Protein AF-A0A966C125-F1 (afdb_monomer)

pLDDT: mean 87.72, std 13.94, range [41.06, 98.06]

Structure (mmCIF, N/CA/C/O backbone):
data_AF-A0A966C125-F1
#
_entry.id   AF-A0A966C125-F1
#
loop_
_atom_site.group_PDB
_atom_site.id
_atom_site.type_symbol
_atom_site.label_atom_id
_atom_site.label_alt_id
_atom_site.label_comp_id
_atom_site.label_asym_id
_atom_site.label_entity_id
_atom_site.label_seq_id
_atom_site.pdbx_PDB_ins_code
_atom_site.Cartn_x
_atom_site.Cartn_y
_atom_site.Cartn_z
_atom_site.occupancy
_atom_site.B_iso_or_equiv
_atom_site.auth_seq_id
_atom_site.auth_comp_id
_atom_site.auth_asym_id
_atom_site.auth_atom_id
_atom_site.pdbx_PDB_model_num
ATOM 1 N N . MET A 1 1 ? 47.214 38.834 -106.814 1.00 45.50 1 MET A N 1
ATOM 2 C CA . MET A 1 1 ? 46.879 38.468 -105.419 1.00 45.50 1 MET A CA 1
ATOM 3 C C . MET A 1 1 ? 46.925 36.946 -105.311 1.00 45.50 1 MET A C 1
ATOM 5 O O . MET A 1 1 ? 45.924 36.281 -105.116 1.00 45.50 1 MET A O 1
ATOM 9 N N . LEU A 1 2 ? 48.114 36.415 -105.597 1.00 45.44 2 LEU A N 1
ATOM 10 C CA . LEU A 1 2 ? 48.392 35.058 -106.087 1.00 45.44 2 LEU A CA 1
ATOM 11 C C . LEU A 1 2 ? 49.325 34.324 -105.098 1.00 45.44 2 LEU A C 1
ATOM 13 O O . LEU A 1 2 ? 50.135 33.503 -105.500 1.00 45.44 2 LEU A O 1
ATOM 17 N N . LEU A 1 3 ? 49.270 34.689 -103.809 1.00 48.91 3 LEU A N 1
ATOM 18 C CA . LEU A 1 3 ? 50.305 34.348 -102.818 1.00 48.91 3 LEU A CA 1
ATOM 19 C C . LEU A 1 3 ? 49.778 33.785 -101.487 1.00 48.91 3 LEU A C 1
ATOM 21 O O . LEU A 1 3 ? 50.555 33.602 -100.562 1.00 48.91 3 LEU A O 1
ATOM 25 N N . THR A 1 4 ? 48.489 33.459 -101.383 1.00 49.56 4 THR A N 1
ATOM 26 C CA . THR A 1 4 ? 47.923 32.820 -100.174 1.00 49.56 4 THR A CA 1
ATOM 27 C C . THR A 1 4 ? 47.224 31.486 -100.445 1.00 49.56 4 THR A C 1
ATOM 29 O O . THR A 1 4 ? 46.726 30.867 -99.516 1.00 49.56 4 THR A O 1
ATOM 32 N N . MET A 1 5 ? 47.271 30.988 -101.687 1.00 46.25 5 MET A N 1
ATOM 33 C CA . MET A 1 5 ? 46.797 29.648 -102.076 1.00 46.25 5 MET A CA 1
ATOM 34 C C . MET A 1 5 ? 47.857 28.533 -101.923 1.00 46.25 5 MET A C 1
ATOM 36 O O . MET A 1 5 ? 47.759 27.505 -102.581 1.00 46.25 5 MET A O 1
ATOM 40 N N . LEU A 1 6 ? 48.897 28.711 -101.095 1.00 43.47 6 LEU A N 1
ATOM 41 C CA . LEU A 1 6 ? 50.056 27.797 -101.071 1.00 43.47 6 LEU A CA 1
ATOM 42 C C . LEU A 1 6 ? 50.503 27.343 -99.669 1.00 43.47 6 LEU A C 1
ATOM 44 O O . LEU A 1 6 ? 51.686 27.113 -99.445 1.00 43.47 6 LEU A O 1
ATOM 48 N N . ALA A 1 7 ? 49.571 27.205 -98.721 1.00 41.06 7 ALA A N 1
ATOM 49 C CA . ALA A 1 7 ? 49.870 26.627 -97.401 1.00 41.06 7 ALA A CA 1
ATOM 50 C C . ALA A 1 7 ? 48.824 25.608 -96.903 1.00 41.06 7 ALA A C 1
ATOM 52 O O . ALA A 1 7 ? 48.831 25.237 -95.733 1.00 41.06 7 ALA A O 1
ATOM 53 N N . GLU A 1 8 ? 47.950 25.120 -97.785 1.00 48.50 8 GLU A N 1
ATOM 54 C CA . GLU A 1 8 ? 47.204 23.875 -97.575 1.00 48.50 8 GLU A CA 1
ATOM 55 C C . GLU A 1 8 ? 48.034 22.741 -98.185 1.00 48.50 8 GLU A C 1
ATOM 57 O O . GLU A 1 8 ? 48.211 22.700 -99.399 1.00 48.50 8 GLU A O 1
ATOM 62 N N . GLY A 1 9 ? 48.587 21.840 -97.366 1.00 44.16 9 GLY A N 1
ATOM 63 C CA . GLY A 1 9 ? 49.199 20.608 -97.891 1.00 44.16 9 GLY A CA 1
ATOM 64 C C . GLY A 1 9 ? 50.618 20.272 -97.436 1.00 44.16 9 GLY A C 1
ATOM 65 O O . GLY A 1 9 ? 51.389 19.720 -98.214 1.00 44.16 9 GLY A O 1
ATOM 66 N N . ALA A 1 10 ? 50.962 20.523 -96.177 1.00 44.19 10 ALA A N 1
ATOM 67 C CA . ALA A 1 10 ? 51.990 19.729 -95.511 1.00 44.19 10 ALA A CA 1
ATOM 68 C C . ALA A 1 10 ? 51.427 19.253 -94.173 1.00 44.19 10 ALA A C 1
ATOM 70 O O . ALA A 1 10 ? 51.762 19.787 -93.117 1.00 44.19 10 ALA A O 1
ATOM 71 N N . GLU A 1 11 ? 50.526 18.265 -94.210 1.00 48.28 11 GLU A N 1
ATOM 72 C CA . GLU A 1 11 ? 50.288 17.491 -92.995 1.00 48.28 11 GLU A CA 1
ATOM 73 C C . GLU A 1 11 ? 51.623 16.844 -92.633 1.00 48.28 11 GLU A C 1
ATOM 75 O O . GLU A 1 11 ? 52.159 16.033 -93.390 1.00 48.28 11 GLU A O 1
ATOM 80 N N . ALA A 1 12 ? 52.203 17.268 -91.510 1.00 53.75 12 ALA A N 1
ATOM 81 C CA . ALA A 1 12 ? 53.410 16.673 -90.970 1.00 53.75 12 ALA A CA 1
ATOM 82 C C . ALA A 1 12 ? 53.119 15.197 -90.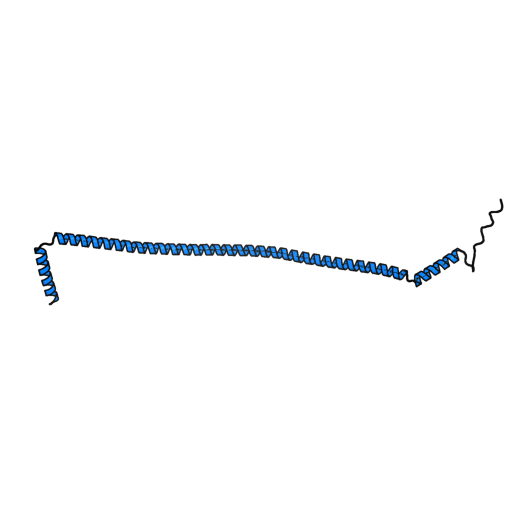669 1.00 53.75 12 ALA A C 1
ATOM 84 O O . ALA A 1 12 ? 52.576 14.857 -89.619 1.00 53.75 12 ALA A O 1
ATOM 85 N N . SER A 1 13 ? 53.437 14.324 -91.625 1.00 56.16 13 SER A N 1
ATOM 86 C CA . SER A 1 13 ? 53.381 12.883 -91.445 1.00 56.16 13 SER A CA 1
ATOM 87 C C . SER A 1 13 ? 54.758 12.388 -91.039 1.00 56.16 13 SER A C 1
ATOM 89 O O . SER A 1 13 ? 55.705 12.402 -91.825 1.00 56.16 13 SER A O 1
ATOM 91 N N . ALA A 1 14 ? 54.866 11.946 -89.792 1.00 58.53 14 ALA A N 1
ATOM 92 C CA . ALA A 1 14 ? 55.987 11.147 -89.329 1.00 58.53 14 ALA A CA 1
ATOM 93 C C . ALA A 1 14 ? 55.556 9.673 -89.370 1.00 58.53 14 ALA A C 1
ATOM 95 O O . ALA A 1 14 ? 54.523 9.318 -88.807 1.00 58.53 14 ALA A O 1
ATOM 96 N N . LEU A 1 15 ? 56.337 8.818 -90.045 1.00 60.44 15 LEU A N 1
ATOM 97 C CA . LEU A 1 15 ? 56.110 7.363 -90.121 1.00 60.44 15 LEU A CA 1
ATOM 98 C C . LEU A 1 15 ? 54.733 6.935 -90.691 1.00 60.44 15 LEU A C 1
ATOM 100 O O . LEU A 1 15 ? 54.178 5.925 -90.271 1.00 60.44 15 LEU A O 1
ATOM 104 N N . GLY A 1 16 ? 54.174 7.674 -91.658 1.00 67.88 16 GLY A N 1
ATOM 105 C CA . GLY A 1 16 ? 52.948 7.278 -92.377 1.00 67.88 16 GLY A CA 1
ATOM 106 C C . GLY A 1 16 ? 51.631 7.535 -91.634 1.00 67.88 16 GLY A C 1
ATOM 107 O O . GLY A 1 16 ? 50.567 7.185 -92.139 1.00 67.88 16 GLY A O 1
ATOM 108 N N . LEU A 1 17 ? 51.684 8.172 -90.462 1.00 69.44 17 LEU A N 1
ATOM 109 C CA . LEU A 1 17 ? 50.514 8.637 -89.714 1.00 69.44 17 LEU A CA 1
ATOM 110 C C . LEU A 1 17 ? 50.386 10.156 -89.855 1.00 69.44 17 LEU A C 1
ATOM 112 O O . LEU A 1 17 ? 51.395 10.861 -89.887 1.00 69.44 17 LEU A O 1
ATOM 116 N N . ASN A 1 18 ? 49.158 10.660 -89.963 1.00 78.06 18 ASN A N 1
ATOM 117 C CA . ASN A 1 18 ? 48.871 12.095 -89.917 1.00 78.06 18 ASN A CA 1
ATOM 118 C C . ASN A 1 18 ? 48.816 12.604 -88.463 1.00 78.06 18 ASN A C 1
ATOM 120 O O . ASN A 1 18 ? 48.921 11.824 -87.512 1.00 78.06 18 ASN A O 1
ATOM 124 N N . ALA A 1 19 ? 48.628 13.914 -88.275 1.00 77.19 19 ALA A N 1
ATOM 125 C CA . ALA A 1 19 ? 48.568 14.529 -86.946 1.00 77.19 19 ALA A CA 1
ATOM 126 C C . ALA A 1 19 ? 47.514 13.858 -86.040 1.00 77.19 19 ALA A C 1
ATOM 128 O O . ALA A 1 19 ? 47.783 13.561 -84.876 1.00 77.19 19 ALA A O 1
ATOM 129 N N . THR A 1 20 ? 46.341 13.531 -86.591 1.00 80.19 20 THR A N 1
ATOM 130 C CA . THR A 1 20 ? 45.268 12.809 -85.889 1.00 80.19 20 THR A CA 1
ATOM 131 C C . THR A 1 20 ? 45.676 11.386 -85.492 1.00 80.19 20 THR A C 1
ATOM 133 O O . THR A 1 20 ? 45.356 10.945 -84.389 1.00 80.19 20 THR A O 1
ATOM 136 N N . GLY A 1 21 ? 46.428 10.677 -86.339 1.00 81.12 21 GLY A N 1
ATOM 137 C CA . GLY A 1 21 ? 46.974 9.352 -86.037 1.00 81.12 21 GLY A CA 1
ATOM 138 C C . GLY A 1 21 ? 47.947 9.372 -84.858 1.00 81.12 21 GLY A C 1
ATOM 139 O O . GLY A 1 21 ? 47.908 8.482 -84.010 1.00 81.12 21 GLY A O 1
ATOM 140 N N . TRP A 1 22 ? 48.758 10.424 -84.733 1.00 82.00 22 TRP A N 1
ATOM 141 C CA . TRP A 1 22 ? 49.668 10.574 -83.594 1.00 82.00 22 TRP A CA 1
ATOM 142 C C . TRP A 1 22 ? 48.963 10.964 -82.290 1.00 82.00 22 TRP A C 1
ATOM 144 O O . TRP A 1 22 ? 49.322 10.456 -81.226 1.00 82.00 22 TRP A O 1
ATOM 154 N N . VAL A 1 23 ? 47.876 11.739 -82.363 1.00 84.50 23 VAL A N 1
ATOM 155 C CA . VAL A 1 23 ? 46.973 11.955 -81.215 1.00 84.50 23 VAL A CA 1
ATOM 156 C C . VAL A 1 23 ? 46.303 10.646 -80.780 1.00 84.50 23 VAL A C 1
ATOM 158 O O . VAL A 1 23 ? 46.220 10.373 -79.583 1.00 84.50 23 VAL A O 1
ATOM 161 N N . ALA A 1 24 ? 45.869 9.803 -81.723 1.00 84.50 24 ALA A N 1
ATOM 162 C CA . ALA A 1 24 ? 45.256 8.510 -81.415 1.00 84.50 24 ALA A CA 1
ATOM 163 C C . ALA A 1 24 ? 46.231 7.549 -80.710 1.00 84.50 24 ALA A C 1
ATOM 165 O O . ALA A 1 24 ? 45.845 6.889 -79.743 1.00 84.50 24 ALA A O 1
ATOM 166 N N . VAL A 1 25 ? 47.503 7.509 -81.125 1.00 85.62 25 VAL A N 1
ATOM 167 C CA . VAL A 1 25 ? 48.530 6.721 -80.420 1.00 85.62 25 VAL A CA 1
ATOM 168 C C . VAL A 1 25 ? 48.832 7.305 -79.039 1.00 85.62 25 VAL A C 1
ATOM 170 O O . VAL A 1 25 ? 48.938 6.546 -78.078 1.00 85.62 25 VAL A O 1
ATOM 173 N N . GLY A 1 26 ? 48.891 8.633 -78.900 1.00 86.25 26 GLY A N 1
ATOM 174 C CA . GLY A 1 26 ? 49.002 9.288 -77.594 1.00 86.25 26 GLY A CA 1
ATOM 175 C C . GLY A 1 26 ? 47.863 8.898 -76.645 1.00 86.25 26 GLY A C 1
ATOM 176 O O . GLY A 1 26 ? 48.113 8.515 -75.503 1.00 86.25 26 GLY A O 1
ATOM 177 N N . MET A 1 27 ? 46.619 8.894 -77.132 1.00 87.12 27 MET A N 1
ATOM 178 C CA . MET A 1 27 ? 45.450 8.428 -76.375 1.00 87.12 27 MET A CA 1
ATOM 179 C C . MET A 1 27 ? 45.539 6.944 -76.012 1.00 87.12 27 MET A C 1
ATOM 181 O O . MET A 1 27 ? 45.249 6.583 -74.875 1.00 87.12 27 MET A O 1
ATOM 185 N N . LEU A 1 28 ? 45.985 6.080 -76.927 1.00 88.31 28 LEU A N 1
ATOM 186 C CA . LEU A 1 28 ? 46.199 4.657 -76.641 1.00 88.31 28 LEU A CA 1
ATOM 187 C C . LEU A 1 28 ? 47.265 4.428 -75.566 1.00 88.31 28 LEU A C 1
ATOM 189 O O . LEU A 1 28 ? 47.070 3.578 -74.700 1.00 88.31 28 LEU A O 1
ATOM 193 N N . ILE A 1 29 ? 48.359 5.195 -75.577 1.00 88.19 29 ILE A N 1
ATOM 194 C CA . ILE A 1 29 ? 49.390 5.136 -74.531 1.00 88.19 29 ILE A CA 1
ATOM 195 C C . ILE A 1 29 ? 48.808 5.592 -73.188 1.00 88.19 29 ILE A C 1
ATOM 197 O O . ILE A 1 29 ? 49.018 4.920 -72.182 1.00 88.19 29 ILE A O 1
ATOM 201 N N . VAL A 1 30 ? 48.026 6.676 -73.158 1.00 86.69 30 VAL A N 1
ATOM 202 C CA . VAL A 1 30 ? 47.350 7.149 -71.937 1.00 86.69 30 VAL A CA 1
ATOM 203 C C . VAL A 1 30 ? 46.360 6.110 -71.407 1.00 86.69 30 VAL A C 1
ATOM 205 O O . VAL A 1 30 ? 46.389 5.810 -70.216 1.00 86.69 30 VAL A O 1
ATOM 208 N N . PHE A 1 31 ? 45.534 5.502 -72.262 1.00 87.25 31 PHE A N 1
ATOM 209 C CA . PHE A 1 31 ? 44.642 4.407 -71.866 1.00 87.25 31 PHE A CA 1
ATOM 210 C C . PHE A 1 31 ? 45.420 3.174 -71.394 1.00 87.25 31 PHE A C 1
ATOM 212 O O . PHE A 1 31 ? 45.046 2.568 -70.393 1.00 87.25 31 PHE A O 1
ATOM 219 N N . GLY A 1 32 ? 46.528 2.828 -72.051 1.00 86.88 32 GLY A N 1
ATOM 220 C CA . GLY A 1 32 ? 47.417 1.744 -71.635 1.00 86.88 32 GLY A CA 1
ATOM 221 C C . GLY A 1 32 ? 48.011 1.983 -70.247 1.00 86.88 32 GLY A C 1
ATOM 222 O O . GLY A 1 32 ? 47.955 1.099 -69.393 1.00 86.88 32 GLY A O 1
ATOM 223 N N . ILE A 1 33 ? 48.496 3.200 -69.979 1.00 85.88 33 ILE A N 1
ATOM 224 C CA . ILE A 1 33 ? 48.989 3.613 -68.658 1.00 85.88 33 ILE A CA 1
ATOM 225 C C . ILE A 1 33 ? 47.850 3.615 -67.635 1.00 85.88 33 ILE A C 1
ATOM 227 O O . ILE A 1 33 ? 48.042 3.145 -66.521 1.00 85.88 33 ILE A O 1
ATOM 231 N N . MET A 1 34 ? 46.654 4.080 -67.995 1.00 84.44 34 MET A N 1
ATOM 232 C CA . MET A 1 34 ? 45.483 4.114 -67.112 1.00 84.44 34 MET A CA 1
ATOM 233 C C . MET A 1 34 ? 45.012 2.707 -66.710 1.00 84.44 34 MET A C 1
ATOM 235 O O . MET A 1 34 ? 44.643 2.478 -65.554 1.00 84.44 34 MET A O 1
ATOM 239 N N . LEU A 1 35 ? 45.072 1.750 -67.641 1.00 84.31 35 LEU A N 1
ATOM 240 C CA . LEU A 1 35 ? 44.803 0.335 -67.386 1.00 84.31 35 LEU A CA 1
ATOM 241 C C . LEU A 1 35 ? 45.914 -0.307 -66.544 1.00 84.31 35 LEU A C 1
ATOM 243 O O . LEU A 1 35 ? 45.613 -1.034 -65.596 1.00 84.31 35 LEU A O 1
ATOM 247 N N . TRP A 1 36 ? 47.185 -0.001 -66.828 1.00 80.56 36 TRP A N 1
ATOM 248 C CA . TRP A 1 36 ? 48.321 -0.501 -66.046 1.00 80.56 36 TRP A CA 1
ATOM 249 C C . TRP A 1 36 ? 48.317 0.040 -64.608 1.00 80.56 36 TRP A C 1
ATOM 251 O O . TRP A 1 36 ? 48.506 -0.718 -63.658 1.00 80.56 36 TRP A O 1
ATOM 261 N N . ALA A 1 37 ? 47.977 1.320 -64.436 1.00 82.25 37 ALA A N 1
ATOM 262 C CA . ALA A 1 37 ? 47.783 1.991 -63.152 1.00 82.25 37 ALA A CA 1
ATOM 263 C C . ALA A 1 37 ? 46.472 1.601 -62.439 1.00 82.25 37 ALA A C 1
ATOM 265 O O . ALA A 1 37 ? 46.179 2.135 -61.371 1.00 82.25 37 ALA A O 1
ATOM 266 N N . LYS A 1 38 ? 45.676 0.673 -62.998 1.00 84.75 38 LYS A N 1
ATOM 267 C CA . LYS A 1 38 ? 44.432 0.144 -62.407 1.00 84.75 38 LYS A CA 1
ATOM 268 C C . LYS A 1 38 ? 43.404 1.211 -61.999 1.00 84.75 38 LYS A C 1
ATOM 270 O O . LYS A 1 38 ? 42.578 0.964 -61.121 1.00 84.75 38 LYS A O 1
ATOM 275 N N . VAL A 1 39 ? 43.378 2.362 -62.668 1.00 83.94 39 VAL A N 1
ATOM 276 C CA . VAL A 1 39 ? 42.395 3.430 -62.411 1.00 83.94 39 VAL A CA 1
ATOM 277 C C . VAL A 1 39 ? 40.940 2.921 -62.377 1.00 83.94 39 VAL A C 1
ATOM 279 O O . VAL A 1 39 ? 40.246 3.246 -61.412 1.00 83.94 39 VAL A O 1
ATOM 282 N N . PRO A 1 40 ? 40.460 2.066 -63.311 1.00 84.56 40 PRO A N 1
ATOM 283 C CA . PRO A 1 40 ? 39.096 1.531 -63.218 1.00 84.56 40 PRO A CA 1
ATOM 284 C C . PRO A 1 40 ? 38.853 0.670 -61.967 1.00 84.56 40 PRO A C 1
ATOM 286 O O . PRO A 1 40 ? 37.752 0.688 -61.423 1.00 84.56 40 PRO A O 1
ATOM 289 N N . GLY A 1 41 ? 39.871 -0.035 -61.463 1.00 87.81 41 GLY A N 1
ATOM 290 C CA . GLY A 1 41 ? 39.768 -0.818 -60.227 1.00 87.81 41 GLY A CA 1
ATOM 291 C C . GLY A 1 41 ? 39.674 0.053 -58.971 1.00 87.81 41 GLY A C 1
ATOM 292 O O . GLY A 1 41 ? 38.937 -0.282 -58.049 1.00 87.81 41 GLY A O 1
ATOM 293 N N . ILE A 1 42 ? 40.365 1.198 -58.948 1.00 86.56 42 ILE A N 1
ATOM 294 C CA . ILE A 1 42 ? 40.285 2.167 -57.841 1.00 86.56 42 ILE A CA 1
ATOM 295 C C . ILE A 1 42 ? 38.885 2.786 -57.777 1.00 86.56 42 ILE A C 1
ATOM 297 O O . ILE A 1 42 ? 38.301 2.870 -56.698 1.00 86.56 42 ILE A O 1
ATOM 301 N N . VAL A 1 43 ? 38.326 3.176 -58.927 1.00 87.56 43 VAL A N 1
ATOM 302 C CA . VAL A 1 43 ? 36.967 3.735 -59.006 1.00 87.56 43 VAL A CA 1
ATOM 303 C C . VAL A 1 43 ? 35.929 2.695 -58.578 1.00 87.56 43 VAL A C 1
ATOM 305 O O . VAL A 1 43 ? 35.089 3.000 -57.735 1.00 87.56 43 VAL A O 1
ATOM 308 N N . ALA A 1 44 ? 36.022 1.457 -59.075 1.00 89.00 44 ALA A N 1
ATOM 309 C CA . ALA A 1 44 ? 35.138 0.370 -58.651 1.00 89.00 44 ALA A CA 1
ATOM 310 C C . ALA A 1 44 ? 35.224 0.118 -57.134 1.00 89.00 44 ALA A C 1
ATOM 312 O O . ALA A 1 44 ? 34.197 0.093 -56.463 1.00 89.00 44 ALA A O 1
ATOM 313 N N . GLY A 1 45 ? 36.435 0.057 -56.569 1.00 92.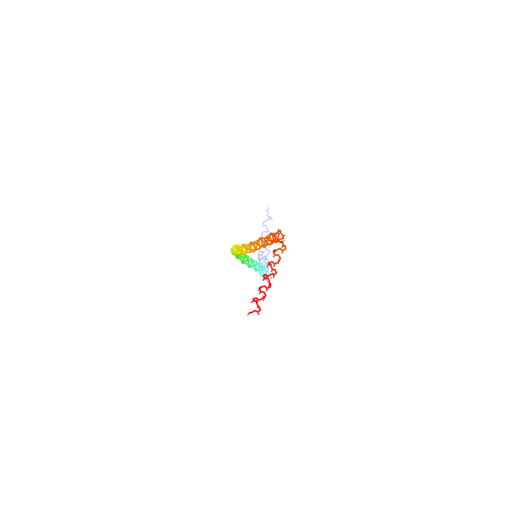25 45 GLY A N 1
ATOM 314 C CA . GLY A 1 45 ? 36.630 -0.126 -55.129 1.00 92.25 45 GLY A CA 1
ATOM 315 C C . GLY A 1 45 ? 36.070 1.018 -54.274 1.00 92.25 45 GLY A C 1
ATOM 316 O O . GLY A 1 45 ? 35.572 0.781 -53.174 1.00 92.25 45 GLY A O 1
ATOM 317 N N . MET A 1 46 ? 36.103 2.262 -54.765 1.00 91.19 46 MET A N 1
ATOM 318 C CA . MET A 1 46 ? 35.455 3.394 -54.091 1.00 91.19 46 MET A CA 1
ATOM 319 C C . MET A 1 46 ? 33.929 3.267 -54.091 1.00 91.19 46 MET A C 1
ATOM 321 O O . MET A 1 46 ? 33.306 3.522 -53.060 1.00 91.19 46 MET A O 1
ATOM 325 N N . LEU A 1 47 ? 33.334 2.857 -55.215 1.00 92.81 47 LEU A N 1
ATOM 326 C CA . LEU A 1 47 ? 31.893 2.615 -55.313 1.00 92.81 47 LEU A CA 1
ATOM 327 C C . LEU A 1 47 ? 31.470 1.453 -54.406 1.00 92.81 47 LEU A C 1
ATOM 329 O O . LEU A 1 47 ? 30.517 1.600 -53.645 1.00 92.81 47 LEU A O 1
ATOM 333 N N . ASP A 1 48 ? 32.213 0.345 -54.408 1.00 93.62 48 ASP A N 1
ATOM 334 C CA . ASP A 1 48 ? 31.953 -0.800 -53.529 1.00 93.62 48 ASP A CA 1
ATOM 335 C C . ASP A 1 48 ? 32.023 -0.406 -52.051 1.00 93.62 48 ASP A C 1
ATOM 337 O O . ASP A 1 48 ? 31.175 -0.814 -51.257 1.00 93.62 48 ASP A O 1
ATOM 341 N N . LYS A 1 49 ? 32.985 0.447 -51.675 1.00 95.19 49 LYS A N 1
ATOM 342 C CA . LYS A 1 49 ? 33.084 0.979 -50.312 1.00 95.19 49 LYS A CA 1
ATOM 343 C C . LYS A 1 49 ? 31.865 1.825 -49.940 1.00 95.19 49 LYS A C 1
ATOM 345 O O . LYS A 1 49 ? 31.348 1.674 -48.839 1.00 95.19 49 LYS A O 1
ATOM 350 N N . GLN A 1 50 ? 31.384 2.683 -50.840 1.00 94.44 50 GLN A N 1
ATOM 351 C CA . GLN A 1 50 ? 30.161 3.457 -50.598 1.00 94.44 50 GLN A CA 1
ATOM 352 C C . GLN A 1 50 ? 28.935 2.550 -50.459 1.00 94.44 50 GLN A C 1
ATOM 354 O O . GLN A 1 50 ? 28.132 2.747 -49.553 1.00 94.44 50 GLN A O 1
ATOM 359 N N . ILE A 1 51 ? 28.808 1.528 -51.307 1.00 95.19 51 ILE A N 1
ATOM 360 C CA . ILE A 1 51 ? 27.721 0.546 -51.221 1.00 95.19 51 ILE A CA 1
ATOM 361 C C . ILE A 1 51 ? 27.782 -0.207 -49.887 1.00 95.19 51 ILE A C 1
ATOM 363 O O . ILE A 1 51 ? 26.744 -0.416 -49.261 1.00 95.19 51 ILE A O 1
ATOM 367 N N . ALA A 1 52 ? 28.975 -0.602 -49.440 1.00 96.00 52 ALA A N 1
ATOM 368 C CA . ALA A 1 52 ? 29.167 -1.281 -48.163 1.00 96.00 52 ALA A CA 1
ATOM 369 C C . ALA A 1 52 ? 28.791 -0.390 -46.969 1.00 96.00 52 ALA A C 1
ATOM 371 O O . ALA A 1 52 ? 28.085 -0.855 -46.077 1.00 96.00 52 ALA A O 1
ATOM 372 N N . GLU A 1 53 ? 29.191 0.885 -46.974 1.00 95.62 53 GLU A N 1
ATOM 373 C CA . GLU A 1 53 ? 28.794 1.852 -45.941 1.00 95.62 53 GLU A CA 1
ATOM 374 C C . GLU A 1 53 ? 27.276 2.072 -45.925 1.00 95.62 53 GLU A C 1
ATOM 376 O O . GLU A 1 53 ? 26.658 1.980 -44.869 1.00 95.62 53 GLU A O 1
ATOM 381 N N . ILE A 1 54 ? 26.641 2.263 -47.088 1.00 95.06 54 ILE A N 1
ATOM 382 C CA . ILE A 1 54 ? 25.180 2.432 -47.175 1.00 95.06 54 ILE A CA 1
ATOM 383 C C . ILE A 1 54 ? 24.454 1.192 -46.650 1.00 95.06 54 ILE A C 1
ATOM 385 O O . ILE A 1 54 ? 23.498 1.325 -45.888 1.00 95.06 54 ILE A O 1
ATOM 389 N N . LYS A 1 55 ? 24.900 -0.012 -47.030 1.00 95.94 55 LYS A N 1
ATOM 390 C CA . LYS A 1 55 ? 24.334 -1.266 -46.511 1.00 95.94 55 LYS A CA 1
ATOM 391 C C . LYS A 1 55 ? 24.462 -1.341 -44.997 1.00 95.94 55 LYS A C 1
ATOM 393 O O . LYS A 1 55 ? 23.469 -1.592 -44.330 1.00 95.94 55 LYS A O 1
ATOM 398 N N . LYS A 1 56 ? 25.645 -1.039 -44.460 1.00 96.88 56 LYS A N 1
ATOM 399 C CA . LYS A 1 56 ? 25.885 -1.025 -43.017 1.00 96.88 56 LYS A CA 1
ATOM 400 C C . LYS A 1 56 ? 24.954 -0.046 -42.296 1.00 96.88 56 LYS A C 1
ATOM 402 O O . LYS A 1 56 ? 24.319 -0.431 -41.323 1.00 96.88 56 LYS A O 1
ATOM 407 N N . THR A 1 57 ? 24.814 1.186 -42.786 1.00 94.69 57 THR A N 1
ATOM 408 C CA . THR A 1 57 ? 23.896 2.173 -42.193 1.00 94.69 57 THR A CA 1
ATOM 409 C C . THR A 1 57 ? 22.433 1.735 -42.290 1.00 94.69 57 THR A C 1
ATOM 411 O O . THR A 1 57 ? 21.669 1.958 -41.355 1.00 94.69 57 THR A O 1
ATOM 414 N N . LEU A 1 58 ? 22.023 1.104 -43.396 1.00 95.94 58 LEU A N 1
ATOM 415 C CA . LEU A 1 58 ? 20.670 0.558 -43.541 1.00 95.94 58 LEU A CA 1
ATOM 416 C C . LEU A 1 58 ? 20.412 -0.593 -42.564 1.00 95.94 58 LEU A C 1
ATOM 418 O O . LEU A 1 58 ? 19.344 -0.628 -41.955 1.00 95.94 58 LEU A O 1
ATOM 422 N N . ASP A 1 59 ? 21.380 -1.490 -42.381 1.00 96.38 59 ASP A N 1
ATOM 423 C CA . ASP A 1 59 ? 21.289 -2.603 -41.434 1.00 96.38 59 ASP A CA 1
ATOM 424 C C . ASP A 1 59 ? 21.228 -2.093 -39.986 1.00 96.38 59 ASP A C 1
ATOM 426 O O . ASP A 1 59 ? 20.387 -2.539 -39.205 1.00 96.38 59 ASP A O 1
ATOM 430 N N . GLU A 1 60 ? 22.051 -1.100 -39.636 1.00 95.56 60 GLU A N 1
ATOM 431 C CA . GLU A 1 60 ? 22.018 -0.428 -38.331 1.00 95.56 60 GLU A CA 1
ATOM 432 C C . GLU A 1 60 ? 20.678 0.282 -38.094 1.00 95.56 60 GLU A C 1
ATOM 434 O O . GLU A 1 60 ? 20.081 0.139 -37.027 1.00 95.56 60 GLU A O 1
ATOM 439 N N . ALA A 1 61 ? 20.152 0.998 -39.092 1.00 95.19 61 ALA A N 1
ATOM 440 C CA . ALA A 1 61 ? 18.855 1.664 -38.998 1.00 95.19 61 ALA A CA 1
ATOM 441 C C . ALA A 1 61 ? 17.695 0.664 -38.864 1.00 95.19 61 ALA A C 1
ATOM 443 O O . ALA A 1 61 ? 16.760 0.896 -38.095 1.00 95.19 61 ALA A O 1
ATOM 444 N N . ALA A 1 62 ? 17.751 -0.459 -39.585 1.00 95.50 62 ALA A N 1
ATOM 445 C CA . ALA A 1 62 ? 16.777 -1.539 -39.463 1.00 95.50 62 ALA A CA 1
ATOM 446 C C . ALA A 1 62 ? 16.840 -2.198 -38.075 1.00 95.50 62 ALA A C 1
ATOM 448 O O . ALA A 1 62 ? 15.794 -2.455 -37.474 1.00 95.50 62 ALA A O 1
ATOM 449 N N . GLY A 1 63 ? 18.047 -2.412 -37.542 1.00 96.56 63 GLY A N 1
ATOM 450 C CA . GLY A 1 63 ? 18.271 -2.887 -36.177 1.00 96.56 63 GLY A CA 1
ATOM 451 C C . GLY A 1 63 ? 17.676 -1.940 -35.139 1.00 96.56 63 GLY A C 1
ATOM 452 O O . GLY A 1 63 ? 16.835 -2.354 -34.343 1.00 96.56 63 GLY A O 1
ATOM 453 N N . LEU A 1 64 ? 18.011 -0.652 -35.223 1.00 96.06 64 LEU A N 1
ATOM 454 C CA . LEU A 1 64 ? 17.514 0.375 -34.308 1.00 96.06 64 LEU A CA 1
ATOM 455 C C . LEU A 1 64 ? 15.985 0.488 -34.348 1.00 96.06 64 LEU A C 1
ATOM 457 O O . LEU A 1 64 ? 15.337 0.643 -33.314 1.00 96.06 64 LEU A O 1
ATOM 461 N N . ARG A 1 65 ? 15.383 0.366 -35.536 1.00 95.62 65 ARG A N 1
ATOM 462 C CA . ARG A 1 65 ? 13.925 0.348 -35.678 1.00 95.62 65 ARG A CA 1
ATOM 463 C C . ARG A 1 65 ? 13.306 -0.868 -34.994 1.00 95.62 65 ARG A C 1
ATOM 465 O O . ARG A 1 65 ? 12.307 -0.715 -34.299 1.00 95.62 65 ARG A O 1
ATOM 472 N N . LYS A 1 66 ? 13.895 -2.053 -35.160 1.00 96.88 66 LYS A N 1
ATOM 473 C CA . LYS A 1 66 ? 13.419 -3.278 -34.507 1.00 96.88 66 LYS A CA 1
ATOM 474 C C . LYS A 1 66 ? 13.520 -3.179 -32.983 1.00 96.88 66 LYS A C 1
ATOM 476 O O . LYS A 1 66 ? 12.598 -3.595 -32.289 1.00 96.88 66 LYS A O 1
ATOM 481 N N . GLU A 1 67 ? 14.605 -2.608 -32.469 1.00 95.38 67 GLU A N 1
ATOM 482 C CA . GLU A 1 67 ? 14.777 -2.346 -31.036 1.00 95.38 67 GLU A CA 1
ATOM 483 C C . GLU A 1 67 ? 13.742 -1.344 -30.516 1.00 95.38 67 GLU A C 1
ATOM 485 O O . GLU A 1 67 ? 13.130 -1.582 -29.478 1.00 95.38 67 GLU A O 1
ATOM 490 N N . ALA A 1 68 ? 13.473 -0.267 -31.258 1.00 96.00 68 ALA A N 1
ATOM 491 C CA . ALA A 1 68 ? 12.448 0.708 -30.896 1.00 96.00 68 ALA A CA 1
ATOM 492 C C . ALA A 1 68 ? 11.032 0.106 -30.903 1.00 96.00 68 ALA A C 1
ATOM 494 O O . ALA A 1 68 ? 10.238 0.388 -30.006 1.00 96.00 68 ALA A O 1
ATOM 495 N N . GLU A 1 69 ? 10.708 -0.733 -31.889 1.00 95.88 69 GLU A N 1
ATOM 496 C CA . GLU A 1 69 ? 9.428 -1.446 -31.961 1.00 95.88 69 GLU A CA 1
ATOM 497 C C . GLU A 1 69 ? 9.282 -2.454 -30.808 1.00 95.88 69 GLU A C 1
ATOM 499 O O . GLU A 1 69 ? 8.226 -2.506 -30.177 1.00 95.88 69 GLU A O 1
ATOM 504 N N . ALA A 1 70 ? 10.347 -3.191 -30.473 1.00 96.38 70 ALA A N 1
ATOM 505 C CA . ALA A 1 70 ? 10.366 -4.101 -29.328 1.00 96.38 70 ALA A CA 1
ATOM 506 C C . ALA A 1 70 ? 10.192 -3.353 -27.998 1.00 96.38 70 ALA A C 1
ATOM 508 O O . ALA A 1 70 ? 9.363 -3.742 -27.178 1.00 96.38 70 ALA A O 1
ATOM 509 N N . LEU A 1 71 ? 10.913 -2.245 -27.814 1.00 95.38 71 LEU A N 1
ATOM 510 C CA . LEU A 1 71 ? 10.817 -1.412 -26.620 1.00 95.38 71 LEU A CA 1
ATOM 511 C C . LEU A 1 71 ? 9.413 -0.819 -26.475 1.00 95.38 71 LEU A C 1
ATOM 513 O O . LEU A 1 71 ? 8.835 -0.842 -25.393 1.00 95.38 71 LEU A O 1
ATOM 517 N N . LYS A 1 72 ? 8.824 -0.329 -27.572 1.00 95.12 72 LYS A N 1
ATOM 518 C CA . LYS A 1 72 ? 7.447 0.171 -27.575 1.00 95.12 72 LYS A CA 1
ATOM 519 C C . LYS A 1 72 ? 6.458 -0.915 -27.145 1.00 95.12 72 LYS A C 1
ATOM 521 O O . LYS A 1 72 ? 5.622 -0.645 -26.288 1.00 95.12 72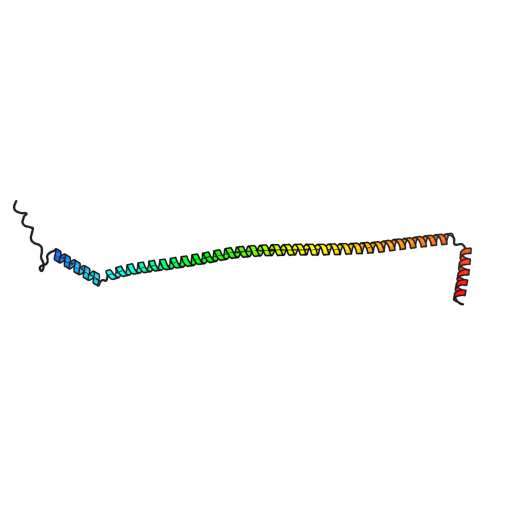 LYS A O 1
ATOM 526 N N . ALA A 1 73 ? 6.575 -2.124 -27.694 1.00 96.00 73 ALA A N 1
ATOM 527 C CA . ALA A 1 73 ? 5.719 -3.246 -27.317 1.00 96.00 73 ALA A CA 1
ATOM 528 C C . ALA A 1 73 ? 5.882 -3.626 -25.834 1.00 96.00 73 ALA A C 1
ATOM 530 O O . ALA A 1 73 ? 4.890 -3.894 -25.158 1.00 96.00 73 ALA A O 1
ATOM 531 N N . GLU A 1 74 ? 7.108 -3.596 -25.302 1.00 94.62 74 GLU A N 1
ATOM 532 C CA . GLU A 1 74 ? 7.370 -3.823 -23.877 1.00 94.62 74 GLU A CA 1
ATOM 533 C C . GLU A 1 74 ? 6.696 -2.758 -23.000 1.00 94.62 74 GLU A C 1
ATOM 535 O O . GLU A 1 74 ? 6.032 -3.099 -22.021 1.00 94.62 74 GLU A O 1
ATOM 540 N N . TYR A 1 75 ? 6.805 -1.475 -23.358 1.00 93.38 75 TYR A N 1
ATOM 541 C CA . TYR A 1 75 ? 6.148 -0.397 -22.616 1.00 93.38 75 TYR A CA 1
ATOM 542 C C . TYR A 1 75 ? 4.623 -0.472 -22.692 1.00 93.38 75 TYR A C 1
ATOM 544 O O . TYR A 1 75 ? 3.978 -0.249 -21.673 1.00 93.38 75 TYR A O 1
ATOM 552 N N . GLU A 1 76 ? 4.046 -0.798 -23.850 1.00 93.31 76 GLU A N 1
ATOM 553 C CA . GLU A 1 76 ? 2.597 -0.996 -24.002 1.00 93.31 76 GLU A CA 1
ATOM 554 C C . GLU A 1 76 ? 2.097 -2.186 -23.170 1.00 93.31 76 GLU A C 1
ATOM 556 O O . GLU A 1 76 ? 1.077 -2.087 -22.490 1.00 93.31 76 GLU A O 1
ATOM 561 N N . ALA A 1 77 ? 2.841 -3.295 -23.149 1.00 93.00 77 ALA A N 1
ATOM 562 C CA . ALA A 1 77 ? 2.523 -4.432 -22.289 1.00 93.00 77 ALA A CA 1
ATOM 563 C C . ALA A 1 77 ? 2.639 -4.064 -20.802 1.00 93.00 77 ALA A C 1
ATOM 565 O O . ALA A 1 77 ? 1.781 -4.430 -19.998 1.00 93.00 77 ALA A O 1
ATOM 566 N N . LYS A 1 78 ? 3.673 -3.304 -20.428 1.00 92.94 78 LYS A N 1
ATOM 567 C CA . LYS A 1 78 ? 3.904 -2.868 -19.049 1.00 92.94 78 LYS A CA 1
ATOM 568 C C . LYS A 1 78 ? 2.856 -1.868 -18.570 1.00 92.94 78 LYS A C 1
ATOM 570 O O . LYS A 1 78 ? 2.450 -1.939 -17.415 1.00 92.94 78 LYS A O 1
ATOM 575 N N . THR A 1 79 ? 2.400 -0.950 -19.420 1.00 90.50 79 THR A N 1
ATOM 576 C CA . THR A 1 79 ? 1.341 0.005 -19.061 1.00 90.50 79 THR A CA 1
ATOM 577 C C . THR A 1 79 ? -0.008 -0.689 -18.921 1.00 90.50 79 THR A C 1
ATOM 579 O O . THR A 1 79 ? -0.719 -0.413 -17.956 1.00 90.50 79 THR A O 1
ATOM 582 N N . ALA A 1 80 ? -0.331 -1.633 -19.810 1.00 88.75 80 ALA A N 1
ATOM 583 C CA . ALA A 1 80 ? -1.527 -2.465 -19.686 1.00 88.75 80 ALA A CA 1
ATOM 584 C C . ALA A 1 80 ? -1.490 -3.328 -18.411 1.00 88.75 80 ALA A C 1
ATOM 586 O O . ALA A 1 80 ? -2.472 -3.384 -17.672 1.00 88.75 80 ALA A O 1
ATOM 587 N N . GLY A 1 81 ? -0.340 -3.942 -18.108 1.00 91.25 81 GLY A N 1
ATOM 588 C CA . GLY A 1 81 ? -0.128 -4.695 -16.870 1.00 91.25 81 GLY A CA 1
ATOM 589 C C . GLY A 1 81 ? -0.285 -3.828 -15.620 1.00 91.25 81 GLY A C 1
ATOM 590 O O . GLY A 1 81 ? -1.002 -4.208 -14.702 1.00 91.25 81 GLY A O 1
ATOM 591 N N . ALA A 1 82 ? 0.296 -2.626 -15.613 1.00 92.50 82 ALA A N 1
ATOM 592 C CA . ALA A 1 82 ? 0.196 -1.698 -14.487 1.00 92.50 82 ALA A CA 1
ATOM 593 C C . ALA A 1 82 ? -1.245 -1.226 -14.222 1.00 92.50 82 ALA A C 1
ATOM 595 O O . ALA A 1 82 ? -1.624 -1.053 -13.066 1.00 92.50 82 ALA A O 1
ATOM 596 N N . GLN A 1 83 ? -2.057 -1.026 -15.266 1.00 90.75 83 GLN A N 1
ATOM 597 C CA . GLN A 1 83 ? -3.480 -0.702 -15.104 1.00 90.75 83 GLN A CA 1
ATOM 598 C C . GLN A 1 83 ? -4.250 -1.865 -14.473 1.00 90.75 83 GLN A C 1
ATOM 600 O O . GLN A 1 83 ? -4.967 -1.652 -13.499 1.00 90.75 83 GLN A O 1
ATOM 605 N N . ALA A 1 84 ? -4.050 -3.091 -14.965 1.00 93.44 84 ALA A N 1
ATOM 606 C CA . ALA A 1 84 ? -4.691 -4.279 -14.404 1.00 93.44 84 ALA A CA 1
ATOM 607 C C . ALA A 1 84 ? -4.262 -4.543 -12.948 1.00 93.44 84 ALA A C 1
ATOM 609 O O . ALA A 1 84 ? -5.092 -4.879 -12.106 1.00 93.44 84 ALA A O 1
ATOM 610 N N . GLU A 1 85 ? -2.979 -4.352 -12.628 1.00 93.69 85 GLU A N 1
ATOM 611 C CA . GLU A 1 85 ? -2.469 -4.440 -11.255 1.00 93.69 85 GLU A CA 1
ATOM 612 C C . GLU A 1 85 ? -3.079 -3.365 -10.350 1.00 93.69 85 GLU A C 1
ATOM 614 O O . GLU A 1 85 ? -3.461 -3.666 -9.220 1.00 93.69 85 GLU A O 1
ATOM 619 N N . ALA A 1 86 ? -3.210 -2.126 -10.834 1.00 93.69 86 ALA A N 1
ATOM 620 C CA . ALA A 1 86 ? -3.837 -1.048 -10.078 1.00 93.69 86 ALA A CA 1
ATOM 621 C C . ALA A 1 86 ? -5.322 -1.332 -9.808 1.00 93.69 86 ALA A C 1
ATOM 623 O O . ALA A 1 86 ? -5.771 -1.161 -8.678 1.00 93.69 86 ALA A O 1
ATOM 624 N N . GLU A 1 87 ? -6.071 -1.808 -10.804 1.00 94.00 87 GLU A N 1
ATOM 625 C CA . GLU A 1 87 ? -7.470 -2.217 -10.632 1.00 94.00 87 GLU A CA 1
ATOM 626 C C . GLU A 1 87 ? -7.604 -3.366 -9.626 1.00 94.00 87 GLU A C 1
ATOM 628 O O . GLU A 1 87 ? -8.424 -3.287 -8.711 1.00 94.00 87 GLU A O 1
ATOM 633 N N . ALA A 1 88 ? -6.757 -4.394 -9.730 1.00 95.69 88 ALA A N 1
ATOM 634 C CA . ALA A 1 88 ? -6.736 -5.501 -8.778 1.00 95.69 88 ALA A CA 1
ATOM 635 C C . ALA A 1 88 ? -6.388 -5.038 -7.352 1.00 95.69 88 ALA A C 1
ATOM 637 O O . ALA A 1 88 ? -6.958 -5.534 -6.380 1.00 95.69 88 ALA A O 1
ATOM 638 N N . LEU A 1 89 ? -5.479 -4.068 -7.217 1.00 96.31 89 LEU A N 1
ATOM 639 C CA . LEU A 1 89 ? -5.105 -3.486 -5.931 1.00 96.31 89 LEU A CA 1
ATOM 640 C C . LEU A 1 89 ? -6.246 -2.654 -5.329 1.00 96.31 89 LEU A C 1
ATOM 642 O O . LEU A 1 89 ? -6.477 -2.740 -4.125 1.00 96.31 89 LEU A O 1
ATOM 646 N N . MET A 1 90 ? -6.981 -1.892 -6.144 1.00 95.88 90 MET A N 1
ATOM 647 C CA . MET A 1 90 ? -8.163 -1.148 -5.694 1.00 95.88 90 MET A CA 1
ATOM 648 C C . MET A 1 90 ? -9.287 -2.092 -5.248 1.00 95.88 90 MET A C 1
ATOM 650 O O . MET A 1 90 ? -9.794 -1.935 -4.141 1.00 95.88 90 MET A O 1
ATOM 654 N N . ASP A 1 91 ? -9.625 -3.113 -6.041 1.00 96.44 91 ASP A N 1
ATOM 655 C CA . ASP A 1 91 ? -10.647 -4.112 -5.682 1.00 96.44 91 ASP A CA 1
ATOM 656 C C . ASP A 1 91 ? -10.261 -4.894 -4.412 1.00 96.44 91 ASP A C 1
ATOM 658 O O . ASP A 1 91 ? -11.090 -5.130 -3.528 1.00 96.44 91 ASP A O 1
ATOM 662 N N . GLY A 1 92 ? -8.978 -5.243 -4.269 1.00 96.38 92 GLY A N 1
ATOM 663 C CA . GLY A 1 92 ? -8.441 -5.841 -3.047 1.00 96.38 92 GLY A CA 1
ATOM 664 C C . GLY A 1 92 ? -8.601 -4.928 -1.829 1.00 96.38 92 GLY A C 1
ATOM 665 O O . GLY A 1 92 ? -9.108 -5.367 -0.795 1.00 96.38 92 GLY A O 1
ATOM 666 N N . ALA A 1 93 ? -8.232 -3.652 -1.964 1.00 96.25 93 ALA A N 1
ATOM 667 C CA . ALA A 1 93 ? -8.342 -2.665 -0.894 1.00 96.25 93 ALA A CA 1
ATOM 668 C C . ALA A 1 93 ? -9.800 -2.406 -0.482 1.00 96.25 93 ALA A C 1
ATOM 670 O O . ALA A 1 93 ? -10.087 -2.303 0.710 1.00 96.25 93 ALA A O 1
ATOM 671 N N . GLU A 1 94 ? -10.737 -2.346 -1.432 1.00 96.56 94 GLU A N 1
ATOM 672 C CA . GLU A 1 94 ? -12.166 -2.186 -1.138 1.00 96.56 94 GLU A CA 1
ATOM 673 C C . GLU A 1 94 ? -12.729 -3.386 -0.369 1.00 96.56 94 GLU A C 1
ATOM 675 O O . GLU A 1 94 ? -13.434 -3.211 0.630 1.00 96.56 94 GLU A O 1
ATOM 680 N N . LYS A 1 95 ? -12.382 -4.613 -0.774 1.00 97.25 95 LYS A N 1
ATOM 681 C CA . LYS A 1 95 ? -12.794 -5.840 -0.071 1.00 97.25 95 LYS A CA 1
ATOM 682 C C . LYS A 1 95 ? -12.213 -5.923 1.335 1.00 97.25 95 LYS A C 1
ATOM 684 O O . LYS A 1 95 ? -12.918 -6.308 2.273 1.00 97.25 95 LYS A O 1
ATOM 689 N N . GLU A 1 96 ? -10.944 -5.563 1.495 1.00 96.81 96 GLU A N 1
ATOM 690 C CA . GLU A 1 96 ? -10.282 -5.543 2.797 1.00 96.81 96 GLU A CA 1
ATOM 691 C C . GLU A 1 96 ? -10.900 -4.479 3.710 1.00 96.81 96 GLU A C 1
ATOM 693 O O . GLU A 1 96 ? -11.242 -4.778 4.855 1.00 96.81 96 GLU A O 1
ATOM 698 N N . ALA A 1 97 ? -11.161 -3.278 3.187 1.00 96.81 97 ALA A N 1
ATOM 699 C CA . ALA A 1 97 ? -11.843 -2.216 3.917 1.00 96.81 97 ALA A CA 1
ATOM 700 C C . ALA A 1 97 ? -13.255 -2.636 4.353 1.00 96.81 97 ALA A C 1
ATOM 702 O O . ALA A 1 97 ? -13.613 -2.461 5.518 1.00 96.81 97 ALA A O 1
ATOM 703 N N . ALA A 1 98 ? -14.042 -3.243 3.460 1.00 97.00 98 ALA A N 1
ATOM 704 C CA . ALA A 1 98 ? -15.377 -3.742 3.787 1.00 97.00 98 ALA A CA 1
ATOM 705 C C . ALA A 1 98 ? -15.336 -4.816 4.887 1.00 97.00 98 ALA A C 1
ATOM 707 O O . ALA A 1 98 ? -16.141 -4.789 5.820 1.00 97.00 98 ALA A O 1
ATOM 708 N N . THR A 1 99 ? -14.362 -5.728 4.819 1.00 97.50 99 THR A N 1
ATOM 709 C CA . THR A 1 99 ? -14.155 -6.766 5.839 1.00 97.50 99 THR A CA 1
ATOM 710 C C . THR A 1 99 ? -13.766 -6.153 7.183 1.00 97.50 99 THR A C 1
ATOM 712 O O . THR A 1 99 ? -14.308 -6.538 8.219 1.00 97.50 99 THR A O 1
ATOM 715 N N . LEU A 1 100 ? -12.871 -5.163 7.178 1.00 97.75 100 LEU A N 1
ATOM 716 C CA . LEU A 1 100 ? -12.429 -4.467 8.382 1.00 97.75 100 LEU A CA 1
ATOM 717 C C . LEU A 1 100 ? -13.582 -3.712 9.051 1.00 97.75 100 LEU A C 1
ATOM 719 O O . LEU A 1 100 ? -13.729 -3.783 10.269 1.00 97.75 100 LEU A O 1
ATOM 723 N N . VAL A 1 101 ? -14.420 -3.025 8.269 1.00 97.44 101 VAL A N 1
ATOM 724 C CA . VAL A 1 101 ? -15.608 -2.327 8.781 1.00 97.44 101 VAL A CA 1
ATOM 725 C C . VAL A 1 101 ? -16.591 -3.323 9.390 1.00 97.44 101 VAL A C 1
ATOM 727 O O . VAL A 1 101 ? -17.005 -3.134 10.532 1.00 97.44 101 VAL A O 1
ATOM 730 N N . ALA A 1 102 ? -16.904 -4.418 8.693 1.00 97.56 102 ALA A N 1
ATOM 731 C CA . ALA A 1 102 ? -17.804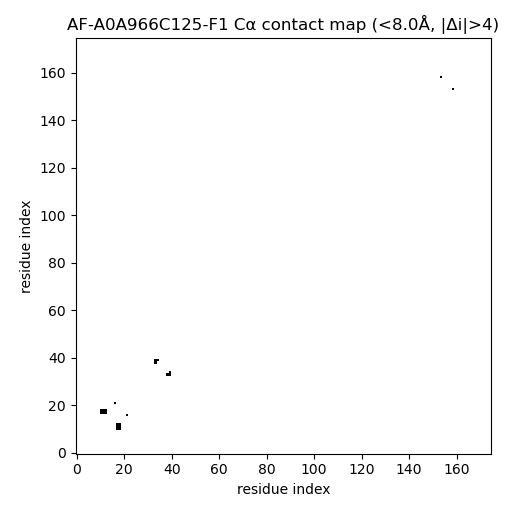 -5.448 9.210 1.00 97.56 102 ALA A CA 1
ATOM 732 C C . ALA A 1 102 ? -17.287 -6.067 10.523 1.00 97.56 102 ALA A C 1
ATOM 734 O O . ALA A 1 102 ? -18.050 -6.257 11.475 1.00 97.56 102 ALA A O 1
ATOM 735 N N . GLN A 1 103 ? -15.981 -6.332 10.606 1.00 97.12 103 GLN A N 1
ATOM 736 C CA . GLN A 1 103 ? -15.342 -6.835 11.820 1.00 97.12 103 GLN A CA 1
ATOM 737 C C . GLN A 1 103 ? -15.386 -5.800 12.954 1.00 97.12 103 GLN A C 1
ATOM 739 O O . GLN A 1 103 ? -15.763 -6.131 14.078 1.00 97.12 103 GLN A O 1
ATOM 744 N N . ALA A 1 104 ? -15.075 -4.536 12.663 1.00 97.25 104 ALA A N 1
ATOM 745 C CA . ALA A 1 104 ? -15.120 -3.453 13.640 1.00 97.25 104 ALA A CA 1
ATOM 746 C C . ALA A 1 104 ? -16.538 -3.227 14.189 1.00 97.25 104 ALA A C 1
ATOM 748 O O . ALA A 1 104 ? -16.708 -2.992 15.389 1.00 97.25 104 ALA A O 1
ATOM 749 N N . GLU A 1 105 ? -17.568 -3.333 13.349 1.00 97.19 105 GLU A N 1
ATOM 750 C CA . GLU A 1 105 ? -18.968 -3.275 13.775 1.00 97.19 105 GLU A CA 1
ATOM 751 C C . GLU A 1 105 ? -19.332 -4.447 14.694 1.00 97.19 105 GL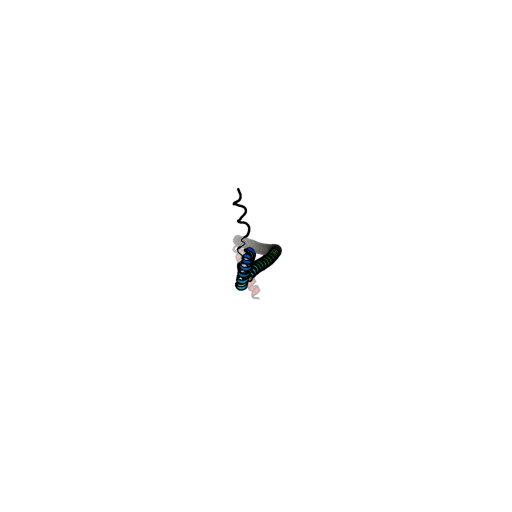U A C 1
ATOM 753 O O . GLU A 1 105 ? -19.937 -4.239 15.754 1.00 97.19 105 GLU A O 1
ATOM 758 N N . ALA A 1 106 ? -18.934 -5.670 14.333 1.00 97.75 106 ALA A N 1
ATOM 759 C CA . ALA A 1 106 ? -19.160 -6.862 15.146 1.00 97.75 106 ALA A CA 1
ATOM 760 C C . ALA A 1 106 ? -18.483 -6.748 16.523 1.00 97.75 106 ALA A C 1
ATOM 762 O O . ALA A 1 106 ? -19.132 -6.960 17.556 1.00 97.75 106 ALA A O 1
ATOM 763 N N . ASP A 1 107 ? -17.220 -6.328 16.553 1.00 97.31 107 ASP A N 1
ATOM 764 C CA . ASP A 1 107 ? -16.444 -6.142 17.780 1.00 97.31 107 ASP A CA 1
ATOM 765 C C . ASP A 1 107 ? -17.016 -5.018 18.647 1.00 97.31 107 ASP A C 1
ATOM 767 O O . ASP A 1 107 ? -17.155 -5.164 19.866 1.00 97.31 107 ASP A O 1
ATOM 771 N N . THR A 1 108 ? -17.440 -3.914 18.030 1.00 97.31 108 THR A N 1
ATOM 772 C CA . THR A 1 108 ? -18.099 -2.807 18.733 1.00 97.31 108 THR A CA 1
ATOM 773 C C . THR A 1 108 ? -19.414 -3.263 19.358 1.00 97.31 108 THR A C 1
ATOM 775 O O . THR A 1 108 ? -19.675 -2.984 20.532 1.00 97.31 108 THR A O 1
ATOM 778 N N . LYS A 1 109 ? -20.232 -4.027 18.628 1.00 97.62 109 LYS A N 1
ATOM 779 C CA . LYS A 1 109 ? -21.486 -4.587 19.147 1.00 97.62 109 LYS A CA 1
ATOM 780 C C . LYS A 1 109 ? -21.230 -5.532 20.322 1.00 97.62 109 LYS A C 1
ATOM 782 O O . LYS A 1 109 ? -21.919 -5.436 21.341 1.00 97.62 109 LYS A O 1
ATOM 787 N N . ALA A 1 110 ? -20.217 -6.392 20.226 1.00 97.81 110 ALA A N 1
ATOM 788 C CA . ALA A 1 110 ? -19.813 -7.287 21.307 1.00 97.81 110 ALA A CA 1
ATOM 789 C C . ALA A 1 110 ? -19.315 -6.513 22.543 1.00 97.81 110 ALA A C 1
ATOM 791 O O . ALA A 1 110 ? -19.697 -6.826 23.676 1.00 97.81 110 ALA A O 1
ATOM 792 N N . LEU A 1 111 ? -18.520 -5.457 22.346 1.00 97.69 111 LEU A N 1
ATOM 793 C CA . LEU A 1 111 ? -18.045 -4.578 23.416 1.00 97.69 111 LEU A CA 1
ATOM 794 C C . LEU A 1 111 ? -19.194 -3.858 24.122 1.00 97.69 111 LEU A C 1
ATOM 796 O O . LEU A 1 111 ? -19.217 -3.817 25.355 1.00 97.69 111 LEU A O 1
ATOM 800 N N . ILE A 1 112 ? -20.155 -3.317 23.369 1.00 98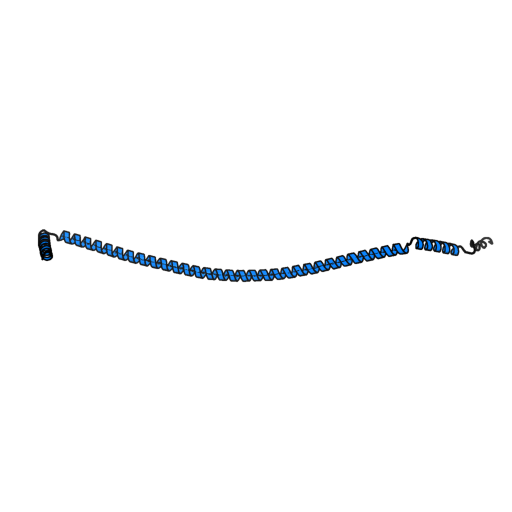.00 112 ILE A N 1
ATOM 801 C CA . ILE A 1 112 ? -21.343 -2.661 23.927 1.00 98.00 112 ILE A CA 1
ATOM 802 C C . ILE A 1 112 ? -22.165 -3.665 24.735 1.00 98.00 112 ILE A C 1
ATOM 804 O O . ILE A 1 112 ? -22.519 -3.372 25.876 1.00 98.00 112 ILE A O 1
ATOM 808 N N . ALA A 1 113 ? -22.413 -4.865 24.203 1.00 97.69 113 ALA A N 1
ATOM 809 C CA . ALA A 1 113 ? -23.139 -5.913 24.916 1.00 97.69 113 ALA A CA 1
ATOM 810 C C . ALA A 1 113 ? -22.443 -6.299 26.233 1.00 97.69 113 ALA A C 1
ATOM 812 O O . ALA A 1 113 ? -23.089 -6.367 27.281 1.00 97.69 113 ALA A O 1
ATOM 813 N N . ARG A 1 114 ? -21.113 -6.463 26.219 1.00 98.06 114 ARG A N 1
ATOM 814 C CA . ARG A 1 114 ? -20.327 -6.746 27.430 1.00 98.06 114 ARG A CA 1
ATOM 815 C C . ARG A 1 114 ? -20.412 -5.606 28.440 1.00 98.06 114 ARG A C 1
ATOM 817 O O . ARG A 1 114 ? -20.592 -5.856 29.629 1.00 98.06 114 ARG A O 1
ATOM 824 N N . ARG A 1 115 ? -20.290 -4.354 27.989 1.00 97.44 115 ARG A N 1
ATOM 825 C CA . ARG A 1 115 ? -20.405 -3.169 28.855 1.00 97.44 115 ARG A CA 1
ATOM 826 C C . ARG A 1 115 ? -21.790 -3.045 29.471 1.00 97.44 115 ARG A C 1
ATOM 828 O O . ARG A 1 115 ? -21.876 -2.764 30.663 1.00 97.44 115 ARG A O 1
ATOM 835 N N . LYS A 1 116 ? -22.843 -3.307 28.695 1.00 97.94 116 LYS A N 1
ATOM 836 C CA . LYS A 1 116 ? -24.222 -3.331 29.184 1.00 97.94 116 LYS A CA 1
ATOM 837 C C . LYS A 1 116 ? -24.392 -4.381 30.279 1.00 97.94 116 LYS A C 1
ATOM 839 O O . LYS A 1 116 ? -24.814 -4.030 31.374 1.00 97.94 116 LYS A O 1
ATOM 844 N N . LYS A 1 117 ? -23.951 -5.618 30.034 1.00 98.00 117 LYS A N 1
ATOM 845 C CA . LYS A 1 117 ? -24.011 -6.699 31.028 1.00 98.00 117 LYS A CA 1
ATOM 846 C C . LYS A 1 117 ? -23.264 -6.342 32.318 1.00 98.00 117 LYS A C 1
ATOM 848 O O . LYS A 1 117 ? -23.812 -6.485 33.402 1.00 98.00 117 LYS A O 1
ATOM 853 N N . MET A 1 118 ? -22.045 -5.805 32.215 1.00 97.62 118 MET A N 1
ATOM 854 C CA . MET A 1 118 ? -21.284 -5.361 33.392 1.00 97.62 118 MET A CA 1
ATOM 855 C C . MET A 1 118 ? -21.994 -4.239 34.165 1.00 97.62 118 MET A C 1
ATOM 857 O O . MET A 1 118 ? -21.898 -4.181 35.389 1.00 97.62 118 MET A O 1
ATOM 861 N N . ALA A 1 119 ? -22.676 -3.323 33.472 1.00 97.94 119 ALA A N 1
ATOM 862 C CA . ALA A 1 119 ? -23.453 -2.270 34.119 1.00 97.94 119 ALA A CA 1
ATOM 863 C C . ALA A 1 119 ? -24.680 -2.844 34.843 1.00 97.94 119 ALA A C 1
ATOM 865 O O . ALA A 1 119 ? -24.903 -2.505 36.001 1.00 97.94 119 ALA A O 1
ATOM 866 N N . GLU A 1 120 ? -25.417 -3.756 34.208 1.00 97.62 120 GLU A N 1
ATOM 867 C CA . GLU A 1 120 ? -26.557 -4.460 34.812 1.00 97.62 120 GLU A CA 1
ATOM 868 C C . GLU A 1 120 ? -26.133 -5.268 36.048 1.00 97.62 120 GLU A C 1
ATOM 870 O O . GLU A 1 120 ? -26.769 -5.181 37.097 1.00 97.62 120 GLU A O 1
ATOM 875 N N . GLU A 1 121 ? -25.009 -5.984 35.977 1.00 97.62 121 GLU A N 1
ATOM 876 C CA . GLU A 1 121 ? -24.441 -6.718 37.114 1.00 97.62 121 GLU A CA 1
ATOM 877 C C . GLU A 1 121 ? -24.063 -5.784 38.275 1.00 97.62 121 GLU A C 1
ATOM 879 O O . GLU A 1 121 ? -24.354 -6.092 39.435 1.00 97.62 121 GLU A O 1
ATOM 884 N N . LYS A 1 122 ? -23.459 -4.622 37.979 1.00 97.62 122 LYS A N 1
ATOM 885 C CA . LYS A 1 122 ? -23.128 -3.598 38.985 1.00 97.62 122 LYS A CA 1
ATOM 886 C C . LYS A 1 122 ? -24.374 -2.990 39.621 1.00 97.62 122 LYS A C 1
ATOM 888 O O . LYS A 1 122 ? -24.387 -2.818 40.838 1.00 97.62 122 LYS A O 1
ATOM 893 N N . ILE A 1 123 ? -25.404 -2.692 38.830 1.00 97.50 123 ILE A N 1
ATOM 894 C CA . ILE A 1 123 ? -26.690 -2.188 39.329 1.00 97.50 123 ILE A CA 1
ATOM 895 C C . ILE A 1 123 ? -27.312 -3.226 40.260 1.00 97.50 123 ILE A C 1
ATOM 897 O O . ILE A 1 123 ? -27.587 -2.911 41.413 1.00 97.50 123 ILE A O 1
ATOM 901 N N . GLY A 1 124 ? -27.417 -4.485 39.831 1.00 97.81 124 GLY A N 1
ATOM 902 C CA . GLY A 1 124 ? -27.978 -5.546 40.667 1.00 97.81 124 GLY A CA 1
ATOM 903 C C . GLY A 1 124 ? -27.180 -5.780 41.956 1.00 97.81 124 GLY A C 1
ATOM 904 O O . GLY A 1 124 ? -27.754 -6.054 43.010 1.00 97.81 124 GLY A O 1
ATOM 905 N N . ALA A 1 125 ? -25.850 -5.656 41.916 1.00 97.25 125 ALA A N 1
ATOM 906 C CA . ALA A 1 125 ? -25.022 -5.709 43.121 1.00 97.25 125 ALA A CA 1
ATOM 907 C C . ALA A 1 125 ? -25.286 -4.519 44.063 1.00 97.25 125 ALA A C 1
ATOM 909 O O . ALA A 1 125 ? -25.417 -4.719 45.273 1.00 97.25 125 ALA A O 1
ATOM 910 N N . ALA A 1 126 ? -25.408 -3.306 43.520 1.00 97.25 126 ALA A N 1
ATOM 911 C CA . ALA A 1 126 ? -25.724 -2.103 44.284 1.00 97.25 126 ALA A CA 1
ATOM 912 C C . ALA A 1 126 ? -27.126 -2.169 44.909 1.00 97.25 126 ALA A C 1
ATOM 914 O O . ALA A 1 126 ? -27.277 -1.843 46.083 1.00 97.25 126 ALA A O 1
ATOM 915 N N . GLU A 1 127 ? -28.128 -2.663 44.182 1.00 97.75 127 GLU A N 1
ATOM 916 C CA . GLU A 1 127 ? -29.491 -2.872 44.685 1.00 97.75 127 GLU A CA 1
ATOM 917 C C . GLU A 1 127 ? -29.517 -3.851 45.860 1.00 97.75 127 GLU A C 1
ATOM 919 O O . GLU A 1 127 ? -30.084 -3.548 46.911 1.00 97.75 127 GLU A O 1
ATOM 924 N N . ARG A 1 128 ? -28.848 -5.006 45.729 1.00 97.25 128 ARG A N 1
ATOM 925 C CA . ARG A 1 128 ? -28.734 -5.978 46.830 1.00 97.25 128 ARG A CA 1
ATOM 926 C C . ARG A 1 128 ? -28.073 -5.360 48.060 1.00 97.25 128 ARG A C 1
ATOM 928 O O . ARG A 1 128 ? -28.558 -5.563 49.173 1.00 97.25 128 ARG A O 1
ATOM 935 N N . SER A 1 129 ? -27.003 -4.592 47.860 1.00 97.25 129 SER A N 1
ATOM 936 C CA . SER A 1 129 ? -26.313 -3.877 48.939 1.00 97.25 129 SER A CA 1
ATOM 937 C C . SER A 1 129 ? -27.216 -2.830 49.603 1.00 97.25 129 SER A C 1
ATOM 939 O O . SER A 1 129 ? -27.314 -2.784 50.828 1.00 97.25 129 SER A O 1
ATOM 941 N N . ALA A 1 130 ? -27.957 -2.046 48.816 1.00 97.25 130 ALA A N 1
ATOM 942 C CA . ALA A 1 130 ? -28.880 -1.033 49.321 1.00 97.25 130 ALA A CA 1
ATOM 943 C C . ALA A 1 130 ? -30.022 -1.655 50.139 1.00 97.25 130 ALA A C 1
ATOM 945 O O . ALA A 1 130 ? -30.325 -1.184 51.235 1.00 97.25 130 ALA A O 1
ATOM 946 N N . ILE A 1 131 ? -30.613 -2.755 49.662 1.00 97.38 131 ILE A N 1
ATOM 947 C CA . ILE A 1 131 ? -31.644 -3.499 50.400 1.00 97.38 131 ILE A CA 1
ATOM 948 C C . ILE A 1 131 ? -31.081 -4.027 51.724 1.00 97.38 131 ILE A C 1
ATOM 950 O O . ILE A 1 131 ? -31.734 -3.903 52.764 1.00 97.38 131 ILE A O 1
ATOM 954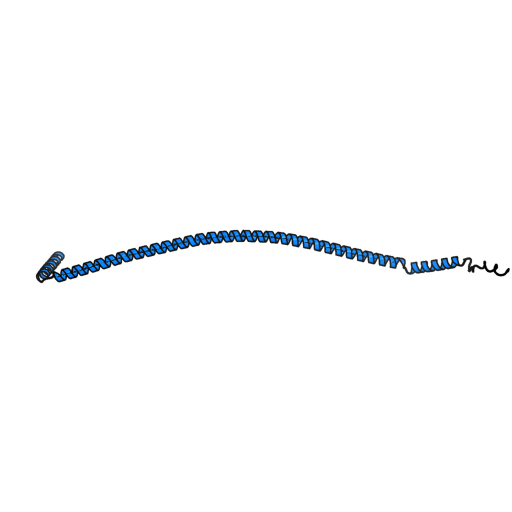 N N . ALA A 1 132 ? -29.873 -4.597 51.711 1.00 97.50 132 ALA A N 1
ATOM 955 C CA . ALA A 1 132 ? -29.215 -5.072 52.925 1.00 97.50 132 ALA A CA 1
ATOM 956 C C . ALA A 1 132 ? -28.966 -3.926 53.922 1.00 97.50 132 ALA A C 1
ATOM 958 O O . ALA A 1 132 ? -29.263 -4.078 55.107 1.00 97.50 132 ALA A O 1
ATOM 959 N N . ALA A 1 133 ? -28.517 -2.761 53.447 1.00 97.00 133 ALA A N 1
ATOM 960 C CA . ALA A 1 133 ? -28.305 -1.575 54.274 1.00 97.00 133 ALA A CA 1
ATOM 961 C C . ALA A 1 133 ? -29.610 -1.046 54.896 1.00 97.00 133 ALA A C 1
ATOM 963 O O . ALA A 1 133 ? -29.637 -0.719 56.082 1.00 97.00 133 ALA A O 1
ATOM 964 N N . VAL A 1 134 ? -30.712 -1.009 54.135 1.00 97.69 134 VAL A N 1
ATOM 965 C CA . VAL A 1 134 ? -32.034 -0.606 54.651 1.00 97.69 134 VAL A CA 1
ATOM 966 C C . VAL A 1 134 ? -32.520 -1.579 55.723 1.00 97.69 134 VAL A C 1
ATOM 968 O O . VAL A 1 134 ? -32.970 -1.142 56.781 1.00 97.69 134 VAL A O 1
ATOM 971 N N . ARG A 1 135 ? -32.387 -2.892 55.495 1.00 97.00 135 ARG A N 1
ATOM 972 C CA . ARG A 1 135 ? -32.749 -3.916 56.490 1.00 97.00 135 ARG A CA 1
ATOM 973 C C . ARG A 1 135 ? -31.920 -3.797 57.761 1.00 97.00 135 ARG A C 1
ATOM 975 O O . ARG A 1 135 ? -32.489 -3.848 58.846 1.00 97.00 135 ARG A O 1
ATOM 982 N N . ALA A 1 136 ? -30.610 -3.597 57.634 1.00 97.44 136 ALA A N 1
ATOM 983 C CA . ALA A 1 136 ? -29.730 -3.386 58.777 1.00 97.44 136 ALA A CA 1
ATOM 984 C C . ALA A 1 136 ? -30.149 -2.143 59.575 1.00 97.44 136 ALA A C 1
ATOM 986 O O . ALA A 1 136 ? -30.326 -2.225 60.786 1.00 97.44 136 ALA A O 1
ATOM 987 N N . LYS A 1 137 ? -30.413 -1.017 58.898 1.00 96.81 137 LYS A N 1
ATOM 988 C CA . LYS A 1 137 ? -30.862 0.222 59.550 1.00 96.81 137 LYS A CA 1
ATOM 989 C C . LYS A 1 137 ? -32.218 0.062 60.242 1.00 96.81 137 LYS A C 1
ATOM 991 O O . LYS A 1 137 ? -32.392 0.566 61.348 1.00 96.81 137 LYS A O 1
ATOM 996 N N . ALA A 1 138 ? -33.159 -0.651 59.624 1.00 96.81 138 ALA A N 1
ATOM 997 C CA . ALA A 1 138 ? -34.452 -0.961 60.228 1.00 96.81 138 ALA A CA 1
ATOM 998 C C . ALA A 1 138 ? -34.304 -1.858 61.467 1.00 96.81 138 ALA A C 1
ATOM 1000 O O . ALA A 1 138 ? -34.926 -1.582 62.488 1.00 96.81 138 ALA A O 1
ATOM 1001 N N . ALA A 1 139 ? -33.447 -2.883 61.405 1.00 96.94 139 ALA A N 1
ATOM 1002 C CA . ALA A 1 139 ? -33.150 -3.745 62.545 1.00 96.94 139 ALA A CA 1
ATOM 1003 C C . ALA A 1 139 ? -32.532 -2.947 63.702 1.00 96.94 139 ALA A C 1
ATOM 1005 O O . ALA A 1 139 ? -33.014 -3.051 64.824 1.00 96.94 139 ALA A O 1
ATOM 1006 N N . THR A 1 140 ? -31.545 -2.087 63.424 1.00 96.69 140 THR A N 1
ATOM 1007 C CA . THR A 1 140 ? -30.934 -1.210 64.435 1.00 96.69 140 THR A CA 1
ATOM 1008 C C . THR A 1 140 ? -31.949 -0.247 65.053 1.00 96.69 140 THR A C 1
ATOM 1010 O O . THR A 1 140 ? -31.982 -0.091 66.272 1.00 96.69 140 THR A O 1
ATOM 1013 N N . ALA A 1 141 ? -32.810 0.378 64.244 1.00 96.00 141 ALA A N 1
ATOM 1014 C CA . ALA A 1 141 ? -33.851 1.270 64.750 1.00 96.00 141 ALA A CA 1
ATOM 1015 C C . ALA A 1 141 ? -34.874 0.521 65.622 1.00 96.00 141 ALA A C 1
ATOM 1017 O O . ALA A 1 141 ? -35.268 1.020 66.674 1.00 96.00 141 ALA A O 1
ATOM 1018 N N . ALA A 1 142 ? -35.267 -0.694 65.226 1.00 96.38 142 ALA A N 1
ATOM 1019 C CA . ALA A 1 142 ? -36.160 -1.540 66.011 1.00 96.38 142 ALA A CA 1
ATOM 1020 C C . ALA A 1 142 ? -35.524 -1.966 67.343 1.00 96.38 142 ALA A C 1
ATOM 1022 O O . ALA A 1 142 ? -36.188 -1.896 68.374 1.00 96.38 142 ALA A O 1
ATOM 1023 N N . THR A 1 143 ? -34.240 -2.348 67.351 1.00 95.81 143 THR A N 1
ATOM 1024 C CA . THR A 1 143 ? -33.526 -2.688 68.592 1.00 95.81 143 THR A CA 1
ATOM 1025 C C . THR A 1 143 ? -33.385 -1.485 69.517 1.00 95.81 143 THR A C 1
ATOM 1027 O O . THR A 1 143 ? -33.625 -1.626 70.708 1.00 95.81 143 THR A O 1
ATOM 1030 N N . GLN A 1 144 ? -33.088 -0.296 68.982 1.00 95.06 144 GLN A N 1
ATOM 1031 C CA . GLN A 1 144 ? -33.010 0.940 69.771 1.00 95.06 144 GLN A CA 1
ATOM 1032 C C . GLN A 1 144 ? -34.371 1.330 70.363 1.00 95.06 144 GLN A C 1
ATOM 1034 O O . GLN A 1 144 ? -34.457 1.728 71.522 1.00 95.06 144 GLN A O 1
ATOM 1039 N N . ALA A 1 145 ? -35.453 1.191 69.590 1.00 94.19 145 ALA A N 1
ATOM 1040 C CA . ALA A 1 145 ? -36.804 1.434 70.085 1.00 94.19 145 ALA A CA 1
ATOM 1041 C C . ALA A 1 145 ? -37.199 0.424 71.174 1.00 94.19 145 ALA A C 1
ATOM 1043 O O . ALA A 1 145 ? -37.767 0.816 72.193 1.00 94.19 145 ALA A O 1
ATOM 1044 N N . ALA A 1 146 ? -36.869 -0.859 70.990 1.00 93.56 146 ALA A N 1
ATOM 1045 C CA . ALA A 1 146 ? -37.095 -1.894 71.994 1.00 93.56 146 ALA A CA 1
ATOM 1046 C C . ALA A 1 146 ? -36.299 -1.621 73.280 1.00 93.56 146 ALA A C 1
ATOM 1048 O O . ALA A 1 146 ? -36.865 -1.703 74.365 1.00 93.56 146 ALA A O 1
ATOM 1049 N N . GLU A 1 147 ? -35.028 -1.230 73.170 1.00 91.88 147 GLU A N 1
ATOM 1050 C CA . GLU A 1 147 ? -34.178 -0.841 74.302 1.00 91.88 147 GLU A CA 1
ATOM 1051 C C . GLU A 1 147 ? -34.776 0.343 75.075 1.00 91.88 147 GLU A C 1
ATOM 1053 O O . GLU A 1 147 ? -34.930 0.269 76.293 1.00 91.88 147 GLU A O 1
ATOM 1058 N N . ALA A 1 148 ? -35.215 1.394 74.373 1.00 92.44 148 ALA A N 1
ATOM 1059 C CA . ALA A 1 148 ? -35.872 2.544 74.990 1.00 92.44 148 ALA A CA 1
ATOM 1060 C C . ALA A 1 148 ? -37.198 2.168 75.679 1.00 92.44 148 ALA A C 1
ATOM 1062 O O . ALA A 1 148 ? -37.484 2.646 76.778 1.00 92.44 148 ALA A O 1
ATOM 1063 N N . MET A 1 149 ? -38.005 1.294 75.065 1.00 89.12 149 MET A N 1
ATOM 1064 C CA . MET A 1 149 ? -39.243 0.792 75.669 1.00 89.12 149 MET A CA 1
ATOM 1065 C C . MET A 1 149 ? -38.980 -0.049 76.919 1.00 89.12 149 MET A C 1
ATOM 1067 O O . MET A 1 149 ? -39.711 0.099 77.899 1.00 89.12 149 MET A O 1
ATOM 1071 N N . ILE A 1 150 ? -37.959 -0.912 76.895 1.00 87.56 150 ILE A N 1
ATOM 1072 C CA . ILE A 1 150 ? -37.539 -1.703 78.055 1.00 87.56 150 ILE A CA 1
ATOM 1073 C C . ILE A 1 150 ? -37.093 -0.753 79.164 1.00 87.56 150 ILE A C 1
ATOM 1075 O O . ILE A 1 150 ? -37.659 -0.812 80.247 1.00 87.56 150 ILE A O 1
ATOM 1079 N N . ALA A 1 151 ? -36.185 0.186 78.888 1.00 86.81 151 ALA A N 1
ATOM 1080 C CA . ALA A 1 151 ? -35.699 1.150 79.876 1.00 86.81 151 ALA A CA 1
ATOM 1081 C C . ALA A 1 151 ? -36.829 1.975 80.521 1.00 86.81 151 ALA A C 1
ATOM 1083 O O . ALA A 1 151 ? -36.795 2.234 81.719 1.00 86.81 151 ALA A O 1
ATOM 1084 N N . ALA A 1 152 ? -37.859 2.351 79.754 1.00 86.06 152 ALA A N 1
ATOM 1085 C CA . ALA A 1 152 ? -39.010 3.096 80.267 1.00 86.06 152 ALA A CA 1
ATOM 1086 C C . ALA A 1 152 ? -39.998 2.252 81.099 1.00 86.06 152 ALA A C 1
ATOM 1088 O O . ALA A 1 152 ? -40.776 2.808 81.873 1.00 86.06 152 ALA A O 1
ATOM 1089 N N . ARG A 1 153 ? -40.027 0.927 80.908 1.00 79.88 153 ARG A N 1
ATOM 1090 C CA . ARG A 1 153 ? -40.959 -0.015 81.565 1.00 79.88 153 ARG A CA 1
ATOM 1091 C C . ARG A 1 153 ? -40.297 -0.864 82.653 1.00 79.88 153 ARG A C 1
ATOM 1093 O O . ARG A 1 153 ? -40.989 -1.624 83.320 1.00 79.88 153 ARG A O 1
ATOM 1100 N N . HIS A 1 154 ? -38.982 -0.771 82.793 1.00 75.38 154 HIS A N 1
ATOM 1101 C CA . HIS A 1 154 ? -38.189 -1.559 83.719 1.00 75.38 154 HIS A CA 1
ATOM 1102 C C . HIS A 1 154 ? -38.287 -0.976 85.131 1.00 75.38 154 HIS A C 1
ATOM 1104 O O . HIS A 1 154 ? -37.745 0.088 85.424 1.00 75.38 154 HIS A O 1
ATOM 1110 N N . ASP A 1 155 ? -38.976 -1.693 86.013 1.00 79.75 155 ASP A N 1
ATOM 1111 C CA . ASP A 1 155 ? -39.088 -1.399 87.438 1.00 79.75 155 ASP A CA 1
ATOM 1112 C C . ASP A 1 155 ? -38.611 -2.596 88.283 1.00 79.75 155 ASP A C 1
ATOM 1114 O O . ASP A 1 155 ? -38.369 -3.692 87.773 1.00 79.75 155 ASP A O 1
ATOM 1118 N N . ALA A 1 156 ? -38.480 -2.399 89.598 1.00 76.06 156 ALA A N 1
ATOM 1119 C CA . ALA A 1 156 ? -38.005 -3.441 90.513 1.00 76.06 156 ALA A CA 1
ATOM 1120 C C . ALA A 1 156 ? -38.909 -4.698 90.550 1.00 76.06 156 ALA A C 1
ATOM 1122 O O . ALA A 1 156 ? -38.473 -5.761 90.999 1.00 76.06 156 ALA A O 1
ATOM 1123 N N . ALA A 1 157 ? -40.168 -4.600 90.101 1.00 77.06 157 ALA A N 1
ATOM 1124 C CA . ALA A 1 157 ? -41.075 -5.741 90.012 1.00 77.06 157 ALA A CA 1
ATOM 1125 C C . ALA A 1 157 ? -40.800 -6.579 88.751 1.00 77.06 157 ALA A C 1
ATOM 1127 O O . ALA A 1 157 ? -40.799 -7.811 88.824 1.00 77.06 157 ALA A O 1
ATOM 1128 N N . ALA A 1 158 ? -40.507 -5.928 87.623 1.00 79.62 158 ALA A N 1
ATOM 1129 C CA . ALA A 1 158 ? -40.065 -6.577 86.393 1.00 79.62 158 ALA A CA 1
ATOM 1130 C C . ALA A 1 158 ? -38.730 -7.322 86.584 1.00 79.62 158 ALA A C 1
ATOM 1132 O O . ALA A 1 158 ? -38.611 -8.466 86.141 1.00 79.62 158 ALA A O 1
ATOM 1133 N N . ASP A 1 159 ? -37.776 -6.732 87.313 1.00 80.94 159 ASP A N 1
ATOM 1134 C CA . ASP A 1 159 ? -36.494 -7.368 87.664 1.00 80.94 159 ASP A CA 1
ATOM 1135 C C . ASP A 1 159 ? -36.677 -8.668 88.434 1.00 80.94 159 ASP A C 1
ATOM 1137 O O . ASP A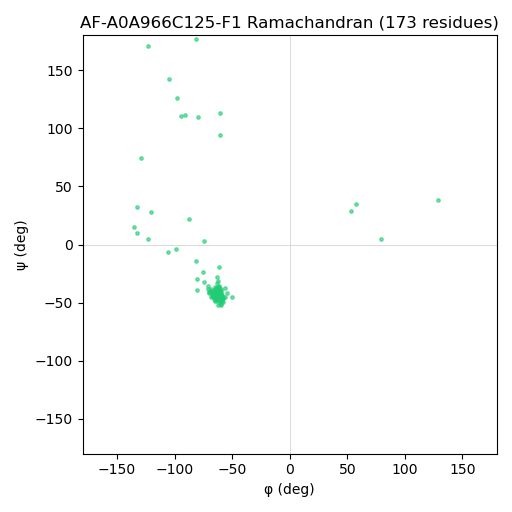 1 159 ? -36.120 -9.709 88.079 1.00 80.94 159 ASP A O 1
ATOM 1141 N N . LYS A 1 160 ? -37.502 -8.624 89.483 1.00 84.06 160 LYS A N 1
ATOM 1142 C CA . LYS A 1 160 ? -37.782 -9.795 90.310 1.00 84.06 160 LYS A CA 1
ATOM 1143 C C . LYS A 1 160 ? -38.398 -10.925 89.481 1.00 84.06 160 LYS A C 1
ATOM 1145 O O . LYS A 1 160 ? -37.961 -12.066 89.588 1.00 84.06 160 LYS A O 1
ATOM 1150 N N . ALA A 1 161 ? -39.352 -10.603 88.606 1.00 86.25 161 ALA A N 1
ATOM 1151 C CA . ALA A 1 161 ? 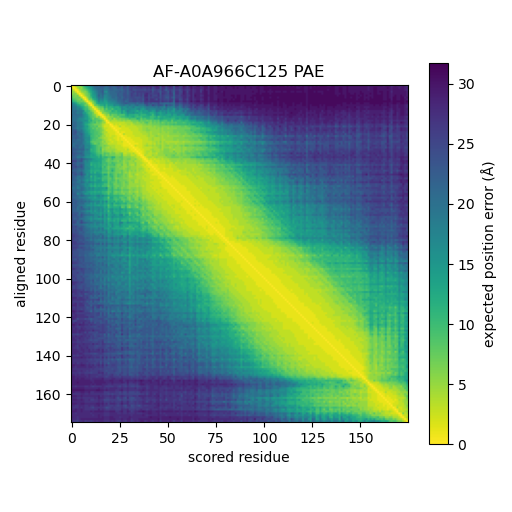-39.987 -11.588 87.734 1.00 86.25 161 ALA A CA 1
ATOM 1152 C C . ALA A 1 161 ? -39.008 -12.205 86.712 1.00 86.25 161 ALA A C 1
ATOM 1154 O O . ALA A 1 161 ? -39.101 -13.397 86.413 1.00 86.25 161 ALA A O 1
ATOM 1155 N N . LEU A 1 162 ? -38.061 -11.420 86.181 1.00 84.56 162 LEU A N 1
ATOM 1156 C CA . LEU A 1 162 ? -37.014 -11.908 85.275 1.00 84.56 162 LEU A CA 1
ATOM 1157 C C . LEU A 1 162 ? -36.024 -12.837 85.986 1.00 84.56 162 LEU A C 1
ATOM 1159 O O . LEU A 1 162 ? -35.672 -13.877 85.431 1.00 84.56 162 LEU A O 1
ATOM 1163 N N . VAL A 1 163 ? -35.616 -12.498 87.212 1.00 86.69 163 VAL A N 1
ATOM 1164 C CA . VAL A 1 163 ? -34.731 -13.334 88.040 1.00 86.69 163 VAL A CA 1
ATOM 1165 C C . VAL A 1 163 ? -35.414 -14.650 88.407 1.00 86.69 163 VAL A C 1
ATOM 1167 O O . VAL A 1 163 ? -34.831 -15.712 88.197 1.00 86.69 163 VAL A O 1
ATOM 1170 N N . ASP A 1 164 ? -36.666 -14.604 88.867 1.00 88.19 164 ASP A N 1
ATOM 1171 C CA . ASP A 1 164 ? -37.436 -15.806 89.205 1.00 88.19 164 ASP A CA 1
ATOM 1172 C C . ASP A 1 164 ? -37.617 -16.720 87.976 1.00 88.19 164 ASP A C 1
ATOM 1174 O O . ASP A 1 164 ? -37.484 -17.943 88.073 1.00 88.19 164 ASP A O 1
ATOM 1178 N N . LYS A 1 165 ? -37.842 -16.138 86.788 1.00 89.50 165 LYS A N 1
ATOM 1179 C CA . LYS A 1 165 ? -37.918 -16.886 85.525 1.00 89.50 165 LYS A CA 1
ATOM 1180 C C . LYS A 1 165 ? -36.572 -17.499 85.125 1.00 89.50 165 LYS A C 1
ATOM 1182 O O . LYS A 1 165 ? -36.546 -18.667 84.753 1.00 89.50 165 LYS A O 1
ATOM 1187 N N . ALA A 1 166 ? -35.466 -16.758 85.227 1.00 88.50 166 ALA A N 1
ATOM 1188 C CA . ALA A 1 166 ? -34.128 -17.267 84.916 1.00 88.50 166 ALA A CA 1
ATOM 1189 C C . ALA A 1 166 ? -33.726 -18.429 85.843 1.00 88.50 166 ALA A C 1
ATOM 1191 O O . ALA A 1 166 ? -33.194 -19.434 85.372 1.00 88.50 166 ALA A O 1
ATOM 1192 N N . ILE A 1 167 ? -34.042 -18.333 87.140 1.00 87.75 167 ILE A N 1
ATOM 1193 C CA . ILE A 1 167 ? -33.859 -19.426 88.108 1.00 87.75 167 ILE A CA 1
ATOM 1194 C C . ILE A 1 167 ? -34.709 -20.642 87.706 1.00 87.75 167 ILE A C 1
ATOM 1196 O O . ILE A 1 167 ? -34.217 -21.771 87.715 1.00 87.75 167 ILE A O 1
ATOM 1200 N N . GLY A 1 168 ? -35.963 -20.422 87.299 1.00 89.94 168 GLY A N 1
ATOM 1201 C CA . GLY A 1 168 ? -36.854 -21.480 86.821 1.00 89.94 168 GLY A CA 1
ATOM 1202 C C . GLY A 1 168 ? -36.380 -22.167 85.533 1.00 89.94 168 GLY A C 1
ATOM 1203 O O . GLY A 1 168 ? -36.480 -23.388 85.425 1.00 89.94 168 GLY A O 1
ATOM 1204 N N . ASP A 1 169 ? -35.843 -21.416 84.571 1.00 88.12 169 ASP A N 1
ATOM 1205 C CA . ASP A 1 169 ? -35.342 -21.954 83.300 1.00 88.12 169 ASP A CA 1
ATOM 1206 C C . ASP A 1 169 ? -34.043 -22.759 83.499 1.00 88.12 169 ASP A C 1
ATOM 1208 O O . ASP A 1 169 ? -33.897 -23.837 82.922 1.00 88.12 169 ASP A O 1
ATOM 1212 N N . ILE A 1 170 ? -33.145 -22.315 84.389 1.00 86.19 170 ILE A N 1
ATOM 1213 C CA . ILE A 1 170 ? -31.959 -23.090 84.802 1.00 86.19 170 ILE A CA 1
ATOM 1214 C C . ILE A 1 170 ? -32.380 -24.386 85.509 1.00 86.19 170 ILE A C 1
ATOM 1216 O O . ILE A 1 170 ? -31.848 -25.453 85.209 1.00 86.19 170 ILE A O 1
ATOM 1220 N N . GLY A 1 171 ? -33.376 -24.320 86.398 1.00 82.69 171 GLY A N 1
ATOM 1221 C CA . GLY A 1 171 ? -33.930 -25.500 87.067 1.00 82.69 171 GLY A CA 1
ATOM 1222 C C . GLY A 1 171 ? -34.585 -26.507 86.111 1.00 82.69 171 GLY A C 1
ATOM 1223 O O . GLY A 1 171 ? -34.590 -27.701 86.396 1.00 82.69 171 GLY A O 1
ATOM 1224 N N . LYS A 1 172 ? -35.104 -26.055 84.961 1.00 85.94 172 LYS A N 1
ATOM 1225 C CA . LYS A 1 172 ? -35.634 -26.923 83.894 1.00 85.94 172 LYS A CA 1
ATOM 1226 C C . LYS A 1 172 ? -34.558 -27.516 82.989 1.00 85.94 172 LYS A C 1
ATOM 1228 O O . LYS A 1 172 ? -34.789 -28.584 82.447 1.00 85.94 172 LYS A O 1
ATOM 1233 N N . ALA A 1 173 ? -33.432 -26.831 82.794 1.00 77.50 173 ALA A N 1
ATOM 1234 C CA . ALA A 1 173 ? -32.321 -27.320 81.975 1.00 77.50 173 ALA A CA 1
ATOM 1235 C C . ALA A 1 173 ? -31.396 -28.305 82.722 1.00 77.50 173 ALA A C 1
ATOM 1237 O O . ALA A 1 173 ? -30.567 -28.956 82.089 1.00 77.50 173 ALA A O 1
ATOM 1238 N N . LEU A 1 174 ? -31.511 -28.382 84.055 1.00 68.25 174 LEU A N 1
ATOM 1239 C CA . LEU A 1 174 ? -30.746 -29.281 84.933 1.00 68.25 174 LEU A CA 1
ATOM 1240 C C . LEU A 1 174 ? -31.506 -30.559 85.347 1.00 68.25 174 LEU A C 1
ATOM 1242 O O . LEU A 1 174 ? -30.916 -31.407 86.015 1.00 68.25 174 LEU A O 1
ATOM 1246 N N . ASN A 1 175 ? -32.775 -30.695 84.952 1.00 52.34 175 ASN A N 1
ATOM 1247 C CA . ASN A 1 175 ? -33.554 -31.941 85.005 1.00 52.34 175 ASN A CA 1
ATOM 1248 C C . ASN A 1 175 ? -33.656 -32.552 83.604 1.00 52.34 175 ASN A C 1
ATOM 1250 O O . ASN A 1 175 ? -33.849 -33.785 83.527 1.00 52.34 175 ASN A O 1
#

Secondary structure (DSSP, 8-state):
--SSSS-S-----BTTB-HHHHHHHHHHHHHHHHHHTTHHHHHHHHHHHHHHHHHHHHHHHHHHHHHHHHHHHHHHHHHHHHHHHHHHHHHHHHHHHHHHHHHHHHHHHHHHHHHHHHHHHHHHHHHHHHHHHHHHHHHHHHHHHHHHHHHHH--HHHHHHHHHHHHHHHHHH--

Solvent-accessible surface area (backbone atoms only — not comparable to full-atom values): 9755 Å² total; per-residue (Å²): 142,88,79,80,88,78,78,85,84,76,75,70,54,66,92,89,31,47,66,67,50,53,51,50,52,52,48,50,51,51,53,49,50,41,59,72,69,36,49,70,58,54,54,50,52,51,52,52,49,51,53,50,50,52,51,50,52,50,51,51,50,53,49,53,49,52,51,51,52,50,51,50,52,51,52,54,52,49,53,54,49,51,51,54,51,50,52,52,50,49,56,49,49,52,53,49,51,52,51,50,50,54,50,50,52,52,52,49,52,51,51,50,53,52,51,49,50,55,48,52,53,50,49,55,51,49,51,54,50,50,52,50,52,53,51,51,52,51,51,52,51,51,51,52,50,50,51,53,52,46,65,76,68,65,44,79,66,56,51,52,55,51,51,56,47,53,54,51,51,54,59,59,73,76,107

Mean predicted aligned error: 15.49 Å

Radius of gyration: 70.17 Å; Cα contacts (8 Å, |Δi|>4): 11; chains: 1; bounding box: 97×70×197 Å

Sequence (175 aa):
MLLTMLAEGAEASALGLNATGWVAVGMLIVFGIMLWAKVPGIVAGMLDKQIAEIKKTLDEAAGLRKEAEALKAEYEAKTAGAQAEAEALMDGAEKEAATLVAQAEADTKALIARRKKMAEEKIGAAERSAIAAVRAKAATAATQAAEAMIAARHDAAADKALVDKAIGDIGKALN

Foldseek 3Di:
DPPPPPPPDDQPDDPNDGPVRVVVVVVVVVVVVCVVVVVVVVVVVVVVVVVVVVVVVVVVVVVVVVVVVVVVVVVVVVVVVVVVVVVVVVVVVVVVVVVVVVVVVVVVVVVVVVVVVVVVVVVVVVVVVVVVVVVVVVVVVVVVVVVVVCVVPDDPVNVVVVVVVVVVVVVVVVD